Protein AF-A0A653LE05-F1 (afdb_monomer)

Nearest PDB structures (foldseek):
  3k3d-assembly1_A  T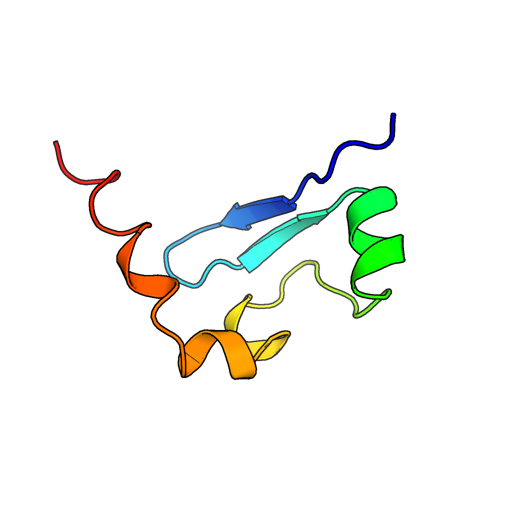M=8.283E-01  e=6.485E-02  Mycobacterium tuberculosis
  3kx0-assembly1_X-2  TM=8.674E-01  e=8.520E-02  Mycobacterium tuberculosis
  3k3c-assembly1_A  TM=8.210E-01  e=1.932E-01  Mycobacterium tuberculosis
  3mxq-assembly1_D  TM=6.109E-01  e=7.061E-01  Vibrio cholerae O1 biovar El Tor str. N16961

Radius of gyration: 12.21 Å; Cα contacts (8 Å, |Δi|>4): 63; chains: 1; bounding box: 21×31×34 Å

pLDDT: mean 78.25, std 16.35, range [41.22, 95.19]

Secondary structure (DSSP, 8-state):
-----EEEETTTTEEEEE-HHHHHHH-----TTSBHHHH-THHHHTTGGGSSSGGG--

Solvent-accessible surface area (backbone atoms only — not comparable to full-atom values): 3713 Å² total; per-residue (Å²): 137,82,68,80,46,74,42,64,48,73,94,65,33,24,27,73,44,67,41,69,52,37,33,71,75,74,47,87,75,70,53,66,78,36,37,48,54,76,79,39,54,74,49,68,80,55,70,64,74,64,72,66,62,70,78,77,68,130

Structure (mmCIF, N/CA/C/O backbone):
data_AF-A0A653LE05-F1
#
_entry.id   AF-A0A653LE05-F1
#
loop_
_atom_site.group_PDB
_atom_site.id
_atom_site.type_symbol
_atom_site.label_atom_id
_atom_site.label_alt_id
_atom_site.label_comp_id
_atom_site.label_asym_id
_atom_site.label_entity_id
_atom_site.label_seq_id
_atom_site.pdbx_PDB_ins_code
_atom_site.Cartn_x
_atom_site.Cartn_y
_atom_site.Cartn_z
_atom_site.occupancy
_atom_site.B_iso_or_equiv
_atom_site.auth_seq_id
_atom_site.auth_comp_id
_atom_site.auth_asym_id
_atom_site.auth_atom_id
_atom_site.pdbx_PDB_model_num
ATOM 1 N N . MET A 1 1 ? 8.767 16.048 1.289 1.00 52.59 1 MET A N 1
ATOM 2 C CA . MET A 1 1 ? 8.672 14.656 1.777 1.00 52.59 1 MET A CA 1
ATOM 3 C C . MET A 1 1 ? 7.381 14.066 1.230 1.00 52.59 1 MET A C 1
ATOM 5 O O . MET A 1 1 ? 6.339 14.663 1.459 1.00 52.59 1 MET A O 1
ATOM 9 N N . LYS A 1 2 ? 7.432 13.000 0.423 1.00 70.06 2 LYS A N 1
ATOM 10 C C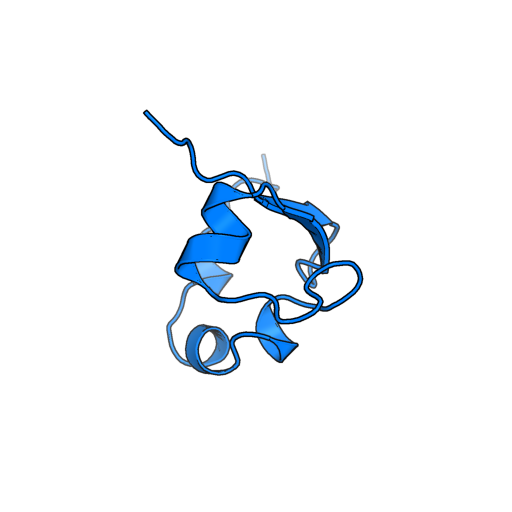A . LYS A 1 2 ? 6.221 12.330 -0.076 1.00 70.06 2 LYS A CA 1
ATOM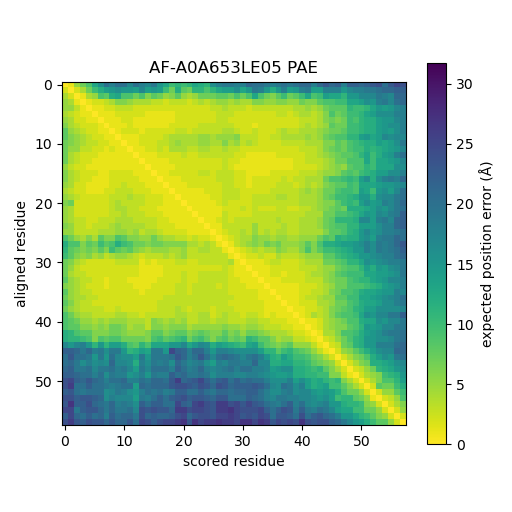 11 C C . LYS A 1 2 ? 5.876 11.204 0.903 1.00 70.06 2 LYS A C 1
ATOM 13 O O . LYS A 1 2 ? 6.646 10.260 1.026 1.00 70.06 2 LYS A O 1
ATOM 18 N N . SER A 1 3 ? 4.778 11.335 1.642 1.00 79.31 3 SER A N 1
ATOM 19 C CA . SER A 1 3 ? 4.311 10.286 2.557 1.00 79.31 3 SER A CA 1
ATOM 20 C C . SER A 1 3 ? 3.701 9.129 1.771 1.00 79.31 3 SER A C 1
ATOM 22 O O . SER A 1 3 ? 3.066 9.364 0.748 1.00 79.31 3 SER A O 1
ATOM 24 N N . PHE A 1 4 ? 3.841 7.899 2.253 1.00 86.50 4 PHE A N 1
ATOM 25 C CA . PHE A 1 4 ? 3.147 6.733 1.706 1.00 86.50 4 PHE A CA 1
ATOM 26 C C . PHE A 1 4 ? 1.808 6.553 2.406 1.00 86.50 4 PHE A C 1
ATOM 28 O O . PHE A 1 4 ? 1.771 6.437 3.627 1.00 86.50 4 PHE A O 1
ATOM 35 N N . ILE A 1 5 ? 0.715 6.553 1.641 1.00 89.06 5 ILE A N 1
ATOM 36 C CA . ILE A 1 5 ? -0.633 6.385 2.191 1.00 89.06 5 ILE A CA 1
ATOM 37 C C . ILE A 1 5 ? -1.377 5.336 1.371 1.00 89.06 5 ILE A C 1
ATOM 39 O O . ILE A 1 5 ? -1.499 5.474 0.150 1.00 89.06 5 ILE A O 1
ATOM 43 N N . ALA A 1 6 ? -1.902 4.332 2.071 1.00 91.50 6 ALA A N 1
ATOM 44 C CA . ALA A 1 6 ? -2.872 3.371 1.574 1.00 91.50 6 ALA A CA 1
ATOM 45 C C . ALA A 1 6 ? -3.951 3.150 2.644 1.00 91.50 6 ALA A C 1
ATOM 47 O O . ALA A 1 6 ? -3.627 2.945 3.812 1.00 91.50 6 ALA A O 1
ATOM 48 N N . VAL A 1 7 ? -5.218 3.196 2.240 1.00 92.75 7 VAL A N 1
ATOM 49 C CA . VAL A 1 7 ? -6.374 2.851 3.076 1.00 92.75 7 VAL A CA 1
ATOM 50 C C . VAL A 1 7 ? -6.952 1.544 2.554 1.00 92.75 7 VAL A C 1
ATOM 52 O O . VAL A 1 7 ? -7.185 1.405 1.350 1.00 92.75 7 VAL A O 1
ATOM 55 N N . LEU A 1 8 ? -7.145 0.589 3.462 1.00 93.50 8 LEU A N 1
ATOM 56 C CA . LEU A 1 8 ? -7.601 -0.767 3.177 1.00 93.50 8 LEU A CA 1
ATOM 57 C C . LEU A 1 8 ? -8.907 -1.029 3.932 1.00 93.50 8 LEU A C 1
ATOM 59 O O . LEU A 1 8 ? -9.018 -0.665 5.102 1.00 93.50 8 LEU A O 1
ATOM 63 N N . ARG A 1 9 ? -9.863 -1.697 3.285 1.00 92.25 9 ARG A N 1
ATOM 64 C CA . ARG A 1 9 ? -11.155 -2.067 3.871 1.00 92.25 9 ARG A CA 1
ATOM 65 C C . ARG A 1 9 ? -11.258 -3.562 4.112 1.00 92.25 9 ARG A C 1
ATOM 67 O O . ARG A 1 9 ? -11.004 -4.360 3.208 1.00 92.25 9 ARG A O 1
ATOM 74 N N . GLY A 1 10 ? -11.769 -3.901 5.294 1.00 88.31 10 GLY A N 1
ATOM 75 C CA . GLY A 1 10 ? -12.189 -5.254 5.646 1.00 88.31 10 GLY A CA 1
ATOM 76 C C . GLY A 1 10 ? -11.034 -6.252 5.795 1.00 88.31 10 GLY A C 1
ATOM 77 O O . GLY A 1 10 ? -9.868 -5.891 5.622 1.00 88.31 10 GLY A O 1
ATOM 78 N N . PRO A 1 11 ? -11.355 -7.518 6.112 1.00 87.62 11 PRO A N 1
ATOM 79 C CA . PRO A 1 11 ? -10.356 -8.566 6.337 1.00 87.62 11 PRO A CA 1
ATOM 80 C C . PRO A 1 11 ? -9.549 -8.904 5.074 1.00 87.62 11 PRO 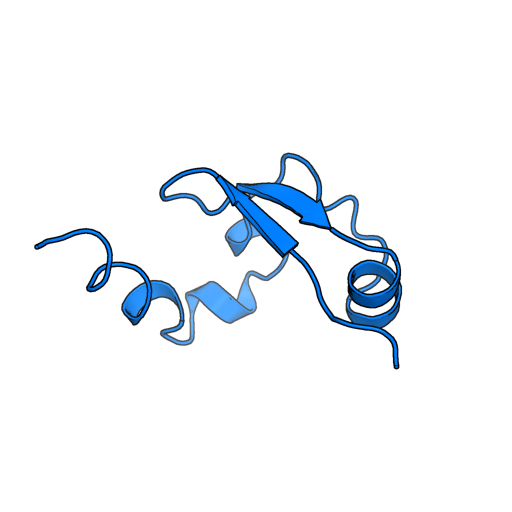A C 1
ATOM 82 O O . PRO A 1 11 ? -8.370 -9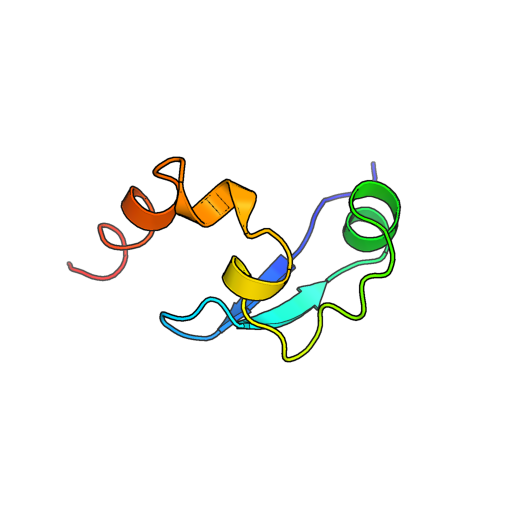.247 5.161 1.00 87.62 11 PRO A O 1
ATOM 85 N N . ASP A 1 12 ? -10.150 -8.724 3.896 1.00 87.12 12 ASP A N 1
ATOM 86 C CA . ASP A 1 12 ? -9.505 -8.972 2.602 1.00 87.12 12 ASP A CA 1
ATOM 87 C C . ASP A 1 12 ? -8.554 -7.841 2.175 1.00 87.12 12 ASP A C 1
ATOM 89 O O . ASP A 1 12 ? -7.888 -7.937 1.143 1.00 87.12 12 ASP A O 1
ATOM 93 N N . HIS A 1 13 ? -8.462 -6.766 2.971 1.00 90.69 13 HIS A N 1
ATOM 94 C CA . HIS A 1 13 ? -7.594 -5.619 2.716 1.00 90.69 13 HIS A CA 1
ATOM 95 C C . HIS A 1 13 ? -7.787 -5.045 1.303 1.00 90.69 13 HIS A C 1
ATOM 97 O O . HIS A 1 13 ? -6.844 -4.953 0.511 1.00 90.69 13 HIS A O 1
ATOM 103 N N . ILE A 1 14 ? -9.025 -4.673 0.977 1.00 92.56 14 ILE A N 1
ATOM 104 C CA . ILE A 1 14 ? -9.360 -4.072 -0.317 1.00 92.56 14 ILE A CA 1
ATOM 105 C C . ILE A 1 14 ? -8.886 -2.619 -0.340 1.00 92.56 14 ILE A C 1
ATOM 107 O O . ILE A 1 14 ? -9.254 -1.854 0.548 1.00 92.56 14 ILE A O 1
ATOM 111 N N . PHE A 1 15 ? -8.114 -2.201 -1.343 1.00 93.31 15 PHE A N 1
ATOM 112 C CA . PHE A 1 15 ? -7.683 -0.801 -1.435 1.00 93.31 15 PHE A CA 1
ATOM 113 C C . PHE A 1 15 ? -8.863 0.137 -1.712 1.00 93.31 15 PHE A C 1
ATOM 115 O O . PHE A 1 15 ? -9.535 0.021 -2.736 1.00 93.31 15 PHE A O 1
ATOM 122 N N . GLU A 1 16 ? -9.060 1.122 -0.840 1.00 95.19 16 GLU A N 1
ATOM 123 C CA . GLU A 1 16 ? -10.042 2.201 -1.028 1.00 95.19 16 GLU A CA 1
ATOM 124 C C . GLU A 1 16 ? -9.388 3.506 -1.467 1.00 95.19 16 GLU A C 1
ATOM 126 O O . GLU A 1 16 ? -9.959 4.269 -2.244 1.00 95.19 16 GLU A O 1
ATOM 131 N N . LEU A 1 17 ? -8.167 3.759 -0.993 1.00 92.44 17 LEU A N 1
ATOM 132 C CA . LEU A 1 17 ? -7.412 4.951 -1.342 1.00 92.44 17 LEU A CA 1
ATOM 133 C C . LEU A 1 17 ? -5.926 4.640 -1.371 1.00 92.44 17 LEU A C 1
ATOM 135 O O . LEU A 1 17 ? -5.390 4.008 -0.468 1.00 92.44 17 LEU A O 1
ATOM 139 N N . VAL A 1 18 ? -5.251 5.158 -2.390 1.00 92.62 18 VAL A N 1
ATOM 140 C CA . VAL A 1 18 ? -3.790 5.216 -2.459 1.00 92.62 18 VAL A CA 1
ATOM 141 C C . VAL A 1 18 ? -3.394 6.585 -2.989 1.00 92.62 18 VAL A C 1
ATOM 143 O O . VAL A 1 18 ? -4.029 7.103 -3.915 1.00 92.62 18 VAL A O 1
ATOM 146 N N . ASN A 1 19 ? -2.365 7.189 -2.401 1.00 92.06 19 ASN A N 1
ATOM 147 C CA . ASN A 1 19 ? -1.874 8.480 -2.871 1.00 92.06 19 ASN A CA 1
ATOM 148 C C . ASN A 1 19 ? -0.896 8.332 -4.051 1.00 92.06 19 ASN A C 1
ATOM 150 O O . ASN A 1 19 ? -0.493 7.229 -4.423 1.00 92.06 19 ASN A O 1
ATOM 154 N N . ALA A 1 20 ? -0.504 9.462 -4.645 1.00 90.94 20 ALA A N 1
ATOM 155 C CA . ALA A 1 20 ? 0.421 9.479 -5.779 1.00 90.94 20 ALA A CA 1
ATOM 156 C C . AL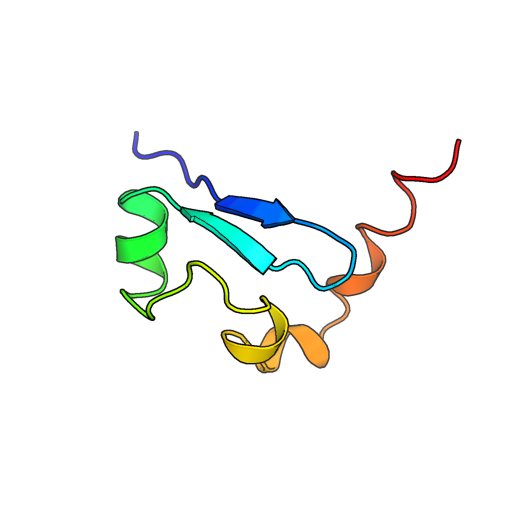A A 1 20 ? 1.771 8.820 -5.448 1.00 90.94 20 ALA A C 1
ATOM 158 O O . ALA A 1 20 ? 2.260 8.025 -6.239 1.00 90.94 20 ALA A O 1
ATOM 159 N N . ALA A 1 21 ? 2.318 9.066 -4.253 1.00 90.00 21 ALA A N 1
ATOM 160 C CA . ALA A 1 21 ? 3.589 8.483 -3.824 1.00 90.00 21 ALA A CA 1
ATOM 161 C C . ALA A 1 21 ? 3.548 6.946 -3.783 1.00 90.00 21 ALA A C 1
ATOM 163 O O . ALA A 1 21 ? 4.484 6.280 -4.219 1.00 90.00 21 ALA A O 1
ATOM 164 N N . HIS A 1 22 ? 2.433 6.377 -3.316 1.00 90.94 22 HIS A N 1
ATOM 165 C CA . HIS A 1 22 ? 2.209 4.937 -3.332 1.00 90.94 22 HIS A CA 1
ATOM 166 C C . HIS A 1 22 ? 2.151 4.387 -4.765 1.00 90.94 22 HIS A C 1
ATOM 168 O O . HIS A 1 22 ? 2.758 3.358 -5.058 1.00 90.94 22 HIS A O 1
ATOM 174 N N . ARG A 1 23 ? 1.447 5.078 -5.674 1.00 89.12 23 ARG A N 1
ATOM 175 C CA . ARG A 1 23 ? 1.374 4.691 -7.096 1.00 89.12 23 ARG A CA 1
ATOM 176 C C . ARG A 1 23 ? 2.735 4.774 -7.784 1.00 89.12 23 ARG A C 1
ATOM 178 O O . ARG A 1 23 ? 3.055 3.903 -8.579 1.00 89.12 23 ARG A O 1
ATOM 185 N N . GLU A 1 24 ? 3.546 5.779 -7.463 1.00 88.81 24 GLU A N 1
ATOM 186 C CA . GLU A 1 24 ? 4.899 5.925 -8.014 1.00 88.81 24 GLU A CA 1
ATOM 187 C C . GLU A 1 24 ? 5.820 4.771 -7.594 1.00 88.81 24 GLU A C 1
ATOM 189 O O . GLU A 1 24 ? 6.634 4.320 -8.393 1.00 88.81 24 GLU A O 1
ATOM 194 N N . ALA A 1 25 ? 5.685 4.261 -6.367 1.00 85.56 25 ALA A N 1
ATOM 195 C CA . ALA A 1 25 ? 6.572 3.214 -5.862 1.00 85.56 25 ALA A CA 1
ATOM 196 C C . ALA A 1 25 ? 6.205 1.800 -6.317 1.00 85.56 25 ALA A C 1
ATOM 198 O O . ALA A 1 25 ? 7.087 0.995 -6.600 1.00 85.56 25 ALA A O 1
ATOM 199 N N . PHE A 1 26 ? 4.909 1.483 -6.355 1.00 84.50 26 PHE A N 1
ATOM 200 C CA . PHE A 1 26 ? 4.427 0.135 -6.679 1.00 84.50 26 PHE A CA 1
ATOM 201 C C . PHE A 1 26 ? 3.906 0.008 -8.117 1.00 84.50 26 PHE A C 1
ATOM 203 O O . PHE A 1 26 ? 3.543 -1.091 -8.554 1.00 84.50 26 PHE A O 1
ATOM 210 N N . GLY A 1 27 ? 3.898 1.120 -8.853 1.00 82.62 27 GLY A N 1
ATOM 211 C CA . GLY A 1 27 ? 3.292 1.248 -10.169 1.00 82.62 27 GLY A CA 1
ATOM 212 C C . GLY A 1 27 ? 1.778 1.449 -10.098 1.00 82.62 27 GLY A C 1
ATOM 213 O O . GLY A 1 27 ? 1.115 1.144 -9.100 1.00 82.62 27 GLY A O 1
ATOM 214 N N . ASP A 1 28 ? 1.209 1.944 -11.196 1.00 80.19 28 ASP A N 1
ATOM 215 C CA . ASP A 1 28 ? -0.239 2.050 -11.342 1.00 80.19 28 ASP A CA 1
ATOM 216 C C . ASP A 1 28 ? -0.835 0.689 -11.726 1.00 80.19 28 ASP A C 1
ATOM 218 O O . ASP A 1 28 ? -0.998 0.347 -12.893 1.00 80.19 28 ASP A O 1
ATOM 222 N N . ARG A 1 29 ? -1.112 -0.139 -10.715 1.00 82.25 29 ARG A N 1
ATOM 223 C CA . ARG A 1 29 ? -1.699 -1.482 -10.889 1.00 82.25 29 ARG A CA 1
ATOM 224 C C . ARG A 1 29 ? -3.236 -1.470 -10.904 1.00 82.25 29 ARG A C 1
ATOM 226 O O . ARG A 1 29 ? -3.867 -2.533 -10.849 1.00 82.25 29 ARG A O 1
ATOM 233 N N . GLY A 1 30 ? -3.854 -0.283 -10.917 1.00 86.25 30 GLY A N 1
ATOM 234 C CA . GLY A 1 30 ? -5.295 -0.122 -10.709 1.00 86.25 30 GLY A CA 1
ATOM 235 C C . GLY A 1 30 ? -5.722 -0.711 -9.363 1.00 86.25 30 GLY A C 1
ATOM 236 O O . GLY A 1 30 ? -6.511 -1.648 -9.327 1.00 86.25 30 GLY A O 1
ATOM 237 N N . LEU A 1 31 ? -5.108 -0.228 -8.276 1.00 90.19 31 LEU A N 1
ATOM 238 C CA . LEU A 1 31 ? -5.206 -0.832 -6.939 1.00 90.19 31 LEU A CA 1
ATOM 239 C C . LEU A 1 31 ? -6.617 -0.773 -6.350 1.00 90.19 31 LEU A C 1
ATOM 241 O O . LEU A 1 31 ? -7.033 -1.705 -5.672 1.00 90.19 31 LEU A O 1
ATOM 245 N N . ILE A 1 32 ? -7.344 0.314 -6.607 1.00 93.50 32 ILE A N 1
ATOM 246 C CA . ILE A 1 32 ? -8.644 0.583 -5.990 1.00 93.50 32 ILE A CA 1
ATOM 247 C C . ILE A 1 32 ? -9.640 -0.541 -6.303 1.00 93.50 32 ILE A C 1
ATOM 249 O O . ILE A 1 32 ? -9.814 -0.919 -7.459 1.00 93.50 32 ILE A O 1
ATOM 253 N N . GLY A 1 33 ? -10.293 -1.065 -5.265 1.00 93.94 33 GLY A N 1
ATOM 254 C CA . GLY A 1 33 ? -11.267 -2.151 -5.365 1.00 93.94 33 GLY A CA 1
ATOM 255 C C . GLY A 1 33 ? -10.668 -3.559 -5.431 1.00 93.94 33 GLY A C 1
ATOM 256 O O . GLY A 1 33 ? -11.428 -4.523 -5.392 1.00 93.94 33 GLY A O 1
ATOM 257 N N . LYS A 1 34 ? -9.339 -3.705 -5.485 1.00 92.69 34 LYS A N 1
ATOM 258 C CA . LYS A 1 34 ? -8.664 -5.012 -5.487 1.00 92.69 34 LYS A CA 1
ATOM 259 C C . LYS A 1 34 ? -8.188 -5.394 -4.091 1.00 92.69 34 LYS A C 1
ATOM 261 O O . LYS A 1 34 ? -7.807 -4.520 -3.306 1.00 92.69 34 LYS A O 1
ATOM 266 N N . ALA A 1 35 ? -8.164 -6.694 -3.801 1.00 91.25 35 ALA A N 1
ATOM 267 C CA . ALA A 1 35 ? -7.563 -7.195 -2.574 1.00 91.25 35 ALA A CA 1
ATOM 268 C C . ALA A 1 35 ? -6.042 -7.064 -2.636 1.00 91.25 35 ALA A C 1
ATOM 270 O O . ALA A 1 35 ? -5.420 -7.306 -3.673 1.00 91.25 35 ALA A O 1
ATOM 271 N N . ARG A 1 36 ? -5.415 -6.725 -1.504 1.00 88.75 36 ARG A N 1
ATOM 272 C CA . ARG A 1 36 ? -3.948 -6.674 -1.402 1.00 88.75 36 ARG A CA 1
ATOM 273 C C . ARG A 1 36 ? -3.298 -7.986 -1.848 1.00 88.75 36 ARG A C 1
ATOM 275 O O . ARG A 1 36 ? -2.275 -7.944 -2.525 1.00 88.75 36 ARG A O 1
ATOM 282 N N . ALA A 1 37 ? -3.919 -9.109 -1.497 1.00 85.94 37 ALA A N 1
ATOM 283 C CA . ALA A 1 37 ? -3.476 -10.455 -1.846 1.00 85.94 37 ALA A CA 1
ATOM 284 C C . ALA A 1 37 ? -3.454 -10.722 -3.361 1.00 85.94 37 ALA A C 1
ATOM 286 O O . ALA A 1 37 ? -2.593 -11.468 -3.819 1.00 85.94 37 ALA A O 1
ATOM 287 N N . ASP A 1 38 ? -4.355 -10.100 -4.129 1.00 88.62 38 ASP A N 1
ATOM 288 C CA . ASP A 1 38 ? -4.423 -10.268 -5.588 1.00 88.62 38 ASP A CA 1
ATOM 289 C C . ASP A 1 38 ? -3.352 -9.442 -6.302 1.00 88.62 38 ASP A C 1
ATOM 291 O O . ASP A 1 38 ? -2.831 -9.829 -7.346 1.00 88.62 38 ASP A O 1
ATOM 295 N N . VAL A 1 39 ? -3.041 -8.263 -5.758 1.00 88.69 39 VAL A N 1
ATOM 296 C CA . VAL A 1 39 ? -2.092 -7.330 -6.381 1.00 88.69 39 VAL A CA 1
ATOM 297 C C . VAL A 1 39 ? -0.643 -7.644 -5.997 1.00 88.69 39 VAL A C 1
ATOM 299 O O . VAL A 1 39 ? 0.276 -7.371 -6.777 1.00 88.69 39 VAL A O 1
ATOM 302 N N . PHE A 1 40 ? -0.440 -8.207 -4.809 1.00 85.06 40 PHE A N 1
ATOM 303 C CA . PHE A 1 40 ? 0.866 -8.570 -4.268 1.00 85.06 40 PHE A CA 1
ATOM 304 C C . PHE A 1 40 ? 0.827 -10.014 -3.746 1.00 85.06 40 PHE A C 1
ATOM 306 O O . PHE A 1 40 ? 0.844 -10.229 -2.527 1.00 85.06 40 PHE A O 1
ATOM 313 N N . PRO A 1 41 ? 0.733 -11.013 -4.642 1.00 77.88 41 PRO A N 1
ATOM 314 C CA . PRO A 1 41 ? 0.647 -12.421 -4.257 1.00 77.88 41 PRO A CA 1
ATOM 315 C C . PRO A 1 41 ? 1.828 -12.877 -3.386 1.00 77.88 41 PRO A C 1
ATOM 317 O O . PRO A 1 41 ? 1.659 -13.720 -2.510 1.00 77.88 41 PRO A O 1
ATOM 320 N N . GLU A 1 42 ? 2.9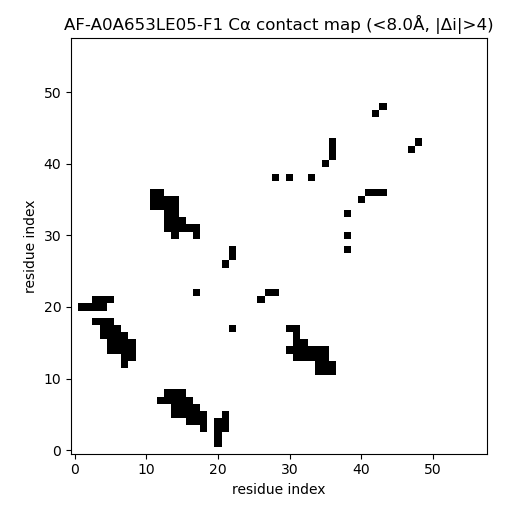99 -12.257 -3.536 1.00 76.88 42 GLU A N 1
ATOM 321 C CA . GLU A 1 42 ? 4.194 -12.495 -2.724 1.00 76.88 42 GLU A CA 1
ATOM 322 C C . GLU A 1 42 ? 4.018 -12.171 -1.227 1.00 76.88 42 GLU A C 1
ATOM 324 O O . GLU A 1 42 ? 4.757 -12.687 -0.384 1.00 76.88 42 GLU A O 1
ATOM 329 N N . LEU A 1 43 ? 3.040 -11.329 -0.872 1.00 71.00 43 LEU A N 1
ATOM 330 C CA . LEU A 1 43 ? 2.726 -10.997 0.521 1.00 71.00 43 LEU A CA 1
ATOM 331 C C . LEU A 1 43 ? 1.908 -12.093 1.214 1.00 71.00 43 LEU A C 1
ATOM 333 O O . LEU A 1 43 ? 1.863 -12.118 2.446 1.00 71.00 43 LEU A O 1
ATOM 337 N N . ASN A 1 44 ? 1.298 -13.001 0.447 1.00 68.19 44 ASN A N 1
ATOM 338 C CA . ASN A 1 44 ? 0.539 -14.128 0.988 1.00 68.19 44 ASN A CA 1
ATOM 339 C C . ASN A 1 44 ? 1.475 -15.201 1.566 1.00 68.19 44 ASN A C 1
ATOM 341 O O . ASN A 1 44 ? 1.168 -15.785 2.603 1.00 68.19 44 ASN A O 1
ATOM 345 N N . ASP A 1 45 ? 2.649 -15.395 0.956 1.00 62.22 45 ASP A N 1
ATOM 346 C CA . ASP A 1 45 ? 3.629 -16.400 1.391 1.00 62.22 45 ASP A CA 1
ATOM 347 C C . ASP A 1 45 ? 4.477 -15.946 2.589 1.00 62.22 45 ASP A C 1
ATOM 349 O O . ASP A 1 45 ? 4.984 -16.765 3.359 1.00 62.22 45 ASP A O 1
ATOM 353 N N . ARG A 1 46 ? 4.636 -14.633 2.795 1.00 49.94 46 ARG A N 1
ATOM 354 C CA . ARG A 1 46 ? 5.443 -14.075 3.890 1.00 49.94 46 ARG A CA 1
ATOM 355 C C . ARG A 1 46 ? 4.590 -13.324 4.899 1.00 49.94 46 ARG A C 1
ATOM 357 O O . ARG A 1 46 ? 4.638 -12.106 4.918 1.00 49.94 46 ARG A O 1
ATOM 364 N N . GLY A 1 47 ? 3.870 -14.038 5.767 1.00 53.22 47 GLY A N 1
ATOM 365 C CA . GLY A 1 47 ? 3.574 -13.662 7.167 1.00 53.22 47 GLY A CA 1
ATOM 366 C C . GLY A 1 47 ? 3.034 -12.257 7.515 1.00 53.22 47 GLY A C 1
ATOM 367 O O . GLY A 1 47 ? 2.850 -11.978 8.697 1.00 53.22 47 GLY A O 1
ATOM 368 N N . PHE A 1 48 ? 2.743 -11.374 6.557 1.00 52.59 48 PHE A N 1
ATOM 369 C CA . PHE A 1 48 ? 2.277 -10.007 6.800 1.00 52.59 48 PHE A CA 1
ATOM 370 C C . PHE A 1 48 ? 0.815 -9.976 7.254 1.00 52.59 48 PHE A C 1
ATOM 372 O O . PHE A 1 48 ? 0.367 -8.978 7.812 1.00 52.59 48 PHE A O 1
ATOM 379 N N . CYS A 1 49 ? 0.076 -11.076 7.076 1.00 51.75 49 CYS A N 1
ATOM 380 C CA . CYS A 1 49 ? -1.270 -11.247 7.624 1.00 51.75 49 CYS A CA 1
ATOM 381 C C . CYS A 1 49 ? -1.292 -11.470 9.146 1.00 51.75 49 CYS A C 1
ATOM 383 O O . CYS A 1 49 ? -2.367 -11.446 9.732 1.00 51.75 49 CYS A O 1
ATOM 385 N N . ARG A 1 50 ? -0.141 -11.670 9.812 1.00 48.88 50 ARG A N 1
ATOM 386 C CA . ARG A 1 50 ? -0.119 -11.931 11.261 1.00 48.88 50 ARG A CA 1
ATOM 387 C C . ARG A 1 50 ? -0.217 -10.663 12.123 1.00 48.88 50 ARG A C 1
ATOM 389 O O . ARG A 1 50 ? -0.651 -10.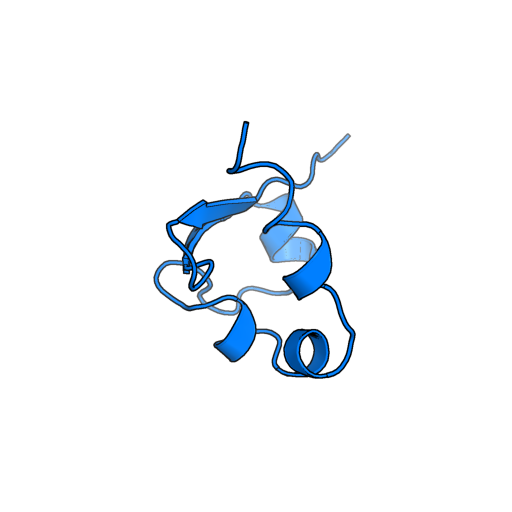766 13.258 1.00 48.88 50 ARG A O 1
ATOM 396 N N . LEU A 1 51 ? 0.134 -9.477 11.610 1.00 53.53 51 LEU A N 1
ATOM 397 C CA . LEU A 1 51 ? 0.199 -8.257 12.438 1.00 53.53 51 LEU A CA 1
ATOM 398 C C . LEU A 1 51 ? -1.130 -7.479 12.539 1.00 53.53 51 LEU A C 1
ATOM 400 O O . LEU A 1 51 ? -1.277 -6.642 13.420 1.00 53.53 51 LEU A O 1
ATOM 404 N N . THR A 1 52 ? -2.102 -7.723 11.654 1.00 51.28 52 THR A N 1
ATOM 405 C CA . THR A 1 52 ? -3.378 -6.976 11.635 1.00 51.28 52 THR A CA 1
ATOM 406 C C . THR A 1 52 ? -4.500 -7.638 12.435 1.00 51.28 52 THR A C 1
ATOM 408 O O . THR A 1 52 ? -5.496 -6.982 12.718 1.00 51.28 52 THR A O 1
ATOM 411 N N . ALA A 1 53 ? -4.353 -8.911 12.819 1.00 53.12 53 ALA A N 1
ATOM 412 C CA . ALA A 1 53 ? -5.364 -9.623 13.602 1.00 53.12 53 ALA A CA 1
ATOM 413 C C . ALA A 1 53 ? -5.341 -9.248 15.099 1.00 53.12 53 ALA A C 1
ATOM 415 O O . ALA A 1 53 ? -6.398 -9.189 15.718 1.00 53.12 53 ALA A O 1
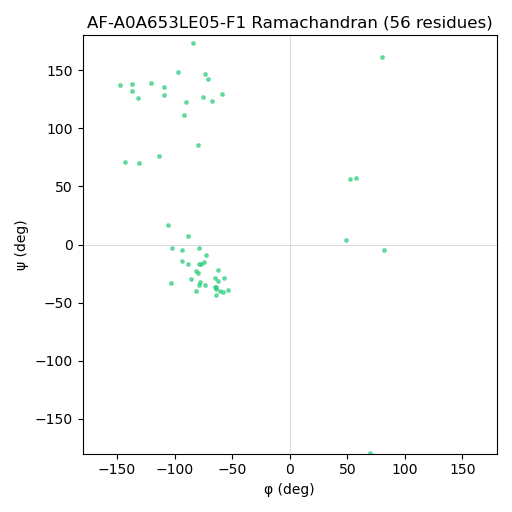ATOM 416 N N . ASP A 1 54 ? -4.171 -8.929 15.667 1.00 48.91 54 ASP A N 1
ATOM 417 C CA . ASP A 1 54 ? -4.020 -8.644 17.108 1.00 48.91 54 ASP A CA 1
ATOM 418 C C . ASP A 1 54 ? -4.516 -7.249 17.541 1.00 48.91 54 ASP A C 1
ATOM 420 O O . ASP A 1 54 ? -4.763 -7.020 18.720 1.00 48.91 54 ASP A O 1
ATOM 424 N N . LEU A 1 55 ? -4.705 -6.300 16.615 1.00 56.81 55 LEU A N 1
ATOM 425 C CA . LEU A 1 55 ? -5.148 -4.934 16.951 1.00 56.81 55 LEU A CA 1
ATOM 426 C C . LEU A 1 55 ? -6.671 -4.731 16.876 1.00 56.81 55 LEU A C 1
ATOM 428 O O . LEU A 1 55 ? -7.153 -3.655 17.219 1.00 56.81 55 LEU A O 1
ATOM 432 N N . MET A 1 56 ? -7.434 -5.738 16.437 1.00 57.88 56 MET A N 1
ATOM 433 C CA . MET A 1 56 ? -8.904 -5.680 16.352 1.00 57.88 56 MET A CA 1
ATOM 434 C C . MET A 1 56 ? -9.612 -6.495 17.448 1.00 57.88 56 MET A C 1
ATOM 436 O O . MET A 1 56 ? -10.799 -6.794 17.321 1.00 57.88 56 MET A O 1
ATOM 440 N N . GLY A 1 57 ? -8.896 -6.858 18.517 1.00 54.22 57 GLY A N 1
ATOM 441 C CA . GLY A 1 57 ? -9.422 -7.664 19.617 1.00 54.22 57 GLY A CA 1
ATOM 442 C C . GLY A 1 57 ? -8.881 -7.255 20.985 1.00 54.22 57 GLY A C 1
ATOM 443 O O . GLY A 1 57 ? -8.100 -7.993 21.580 1.00 54.22 57 GLY A O 1
ATOM 444 N N . SER A 1 58 ? -9.307 -6.099 21.496 1.00 41.22 58 SER A N 1
ATOM 445 C CA . SER A 1 58 ? -9.453 -5.798 22.933 1.00 41.22 58 SER A CA 1
ATOM 446 C C . SER A 1 58 ? -10.404 -4.625 23.117 1.00 41.22 58 SER A C 1
ATOM 448 O O . SER A 1 58 ? -10.270 -3.648 22.348 1.00 41.22 58 SER A O 1
#

Mean predicted aligned error: 8.42 Å

Foldseek 3Di:
DDDWDWDADDLQRQTCDTDPVNCVVLPPPVRHRDGPCVSCVVVVVDDPSVPPVVVVDD

Sequence (58 aa):
MKSFIAVLRGPDHIFELVNAAHREAFGDRGLIGKARADVFPELNDRGFCRLTADLMGS